Protein AF-A0A077Q3T8-F1 (afdb_monomer)

Organism: NCBI:txid1379677

Nearest PDB structures (foldseek):
  6q1f-assembly1_5  TM=2.392E-01  e=8.849E-01  Human herpesvirus 6 strain Z29
  6sgb-assembly1_FR  TM=2.782E-01  e=2.454E+00  Trypanosoma brucei brucei
  7sks-assembly1_B  TM=1.992E-01  e=2.597E+00  Measles virus strain Ichinose-B95a

Structure (mmCIF, N/CA/C/O backbone):
data_AF-A0A077Q3T8-F1
#
_entry.id   AF-A0A077Q3T8-F1
#
loop_
_atom_site.group_PDB
_atom_site.id
_atom_site.type_symbol
_atom_site.label_atom_id
_atom_site.label_alt_id
_atom_site.label_comp_id
_atom_site.label_asym_id
_atom_site.label_entity_id
_atom_site.label_seq_id
_atom_site.pdbx_PDB_ins_code
_atom_site.Cartn_x
_atom_site.Cartn_y
_atom_site.Cartn_z
_atom_site.occupancy
_atom_site.B_iso_or_equiv
_atom_site.auth_seq_id
_atom_site.auth_comp_id
_atom_site.auth_asym_id
_atom_site.auth_atom_id
_atom_site.pdbx_PDB_model_num
ATOM 1 N N . MET A 1 1 ? -32.128 -21.682 21.649 1.00 37.19 1 MET A N 1
ATOM 2 C CA . MET A 1 1 ? -30.751 -21.794 22.170 1.00 37.19 1 MET A CA 1
ATOM 3 C C . MET A 1 1 ? -30.133 -20.411 22.060 1.00 37.19 1 MET A C 1
ATOM 5 O O . MET A 1 1 ? -29.917 -19.945 20.953 1.00 37.19 1 MET A O 1
ATOM 9 N N . THR A 1 2 ? -30.001 -19.705 23.182 1.00 32.06 2 THR A N 1
ATOM 10 C CA . THR A 1 2 ? -29.575 -18.298 23.215 1.00 32.06 2 THR A CA 1
ATOM 11 C C . THR A 1 2 ? -28.142 -18.256 23.714 1.00 32.06 2 THR A C 1
ATOM 13 O O . THR A 1 2 ? -27.902 -18.490 24.895 1.00 32.06 2 THR A O 1
ATOM 16 N N . ILE A 1 3 ? -27.191 -17.991 22.822 1.00 32.03 3 ILE A N 1
ATOM 17 C CA . ILE A 1 3 ? -25.798 -17.763 23.209 1.00 32.03 3 ILE A CA 1
ATOM 18 C C . ILE A 1 3 ? -25.686 -16.282 23.568 1.00 32.03 3 ILE A C 1
ATOM 20 O O . ILE A 1 3 ? -25.711 -15.418 22.697 1.00 32.03 3 ILE A O 1
ATOM 24 N N . ARG A 1 4 ? -25.615 -15.978 24.866 1.00 28.48 4 ARG A N 1
ATOM 25 C CA . ARG A 1 4 ? -25.155 -14.670 25.341 1.00 28.48 4 ARG A CA 1
ATOM 26 C C . ARG A 1 4 ? -23.631 -14.709 25.350 1.00 28.48 4 ARG A C 1
ATOM 28 O O . ARG A 1 4 ? -23.049 -15.261 26.279 1.00 28.48 4 ARG A O 1
ATOM 35 N N . SER A 1 5 ? -22.985 -14.162 24.324 1.00 35.19 5 SER A N 1
ATOM 36 C CA . SER A 1 5 ? -21.542 -13.925 24.369 1.00 35.19 5 SER A CA 1
ATOM 37 C C . SER A 1 5 ? -21.286 -12.693 25.234 1.00 35.19 5 SER A C 1
ATOM 39 O O . SER A 1 5 ? -21.422 -11.556 24.784 1.00 35.19 5 SER A O 1
ATOM 41 N N . TYR A 1 6 ? -20.946 -12.914 26.500 1.00 34.47 6 TYR A N 1
ATOM 42 C CA . TYR A 1 6 ? -20.210 -11.910 27.256 1.00 34.47 6 TYR A CA 1
ATOM 43 C C . TYR A 1 6 ? -18.844 -11.775 26.586 1.00 34.47 6 TYR A C 1
ATOM 45 O O . TYR A 1 6 ? -18.122 -12.762 26.491 1.00 34.47 6 TYR A O 1
ATOM 53 N N . SER A 1 7 ? -18.525 -10.583 26.086 1.00 37.34 7 SER A N 1
ATOM 54 C CA . SER A 1 7 ? -17.181 -10.247 25.625 1.00 37.34 7 SER A CA 1
ATOM 55 C C . SER A 1 7 ? -16.424 -9.693 26.829 1.00 37.34 7 SER A C 1
ATOM 57 O O . SER A 1 7 ? -16.706 -8.563 27.234 1.00 37.34 7 SER A O 1
ATOM 59 N N . PRO A 1 8 ? -15.501 -10.442 27.457 1.00 42.56 8 PRO A N 1
ATOM 60 C CA . PRO A 1 8 ? -14.542 -9.809 28.337 1.00 42.56 8 PRO A CA 1
ATOM 61 C C . PRO A 1 8 ? -13.604 -8.994 27.442 1.00 42.56 8 PRO A C 1
ATOM 63 O O . PRO A 1 8 ? -13.233 -9.434 26.354 1.00 42.56 8 PRO A O 1
ATOM 66 N N . HIS A 1 9 ? -13.232 -7.793 27.869 1.00 38.88 9 HIS A N 1
ATOM 67 C CA . HIS A 1 9 ? -12.124 -7.060 27.265 1.00 38.88 9 HIS A CA 1
ATOM 68 C C . HIS A 1 9 ? -10.837 -7.876 27.488 1.00 38.88 9 HIS A C 1
ATOM 70 O O . HIS A 1 9 ? -10.177 -7.736 28.513 1.00 38.88 9 HIS A O 1
ATOM 76 N N . ILE A 1 10 ? -10.534 -8.812 26.585 1.00 41.16 10 ILE A N 1
ATOM 77 C CA . ILE A 1 10 ? -9.340 -9.659 26.652 1.00 41.16 10 ILE A CA 1
ATOM 78 C C . ILE A 1 10 ? -8.187 -8.853 26.062 1.00 41.16 10 ILE A C 1
ATOM 80 O O . ILE A 1 10 ? -8.093 -8.708 24.847 1.00 41.16 10 ILE A O 1
ATOM 84 N N . ALA A 1 11 ? -7.309 -8.333 26.917 1.00 37.44 11 ALA A N 1
ATOM 85 C CA . ALA A 1 11 ? -5.995 -7.873 26.489 1.00 37.44 11 ALA A CA 1
ATOM 86 C C . ALA A 1 11 ? -5.153 -9.096 26.091 1.00 37.44 11 ALA A C 1
ATOM 88 O O . ALA A 1 11 ? -4.932 -9.995 26.903 1.00 37.44 11 ALA A O 1
ATOM 89 N N . LEU A 1 12 ? -4.698 -9.144 24.839 1.00 40.78 12 LEU A N 1
ATOM 90 C CA . 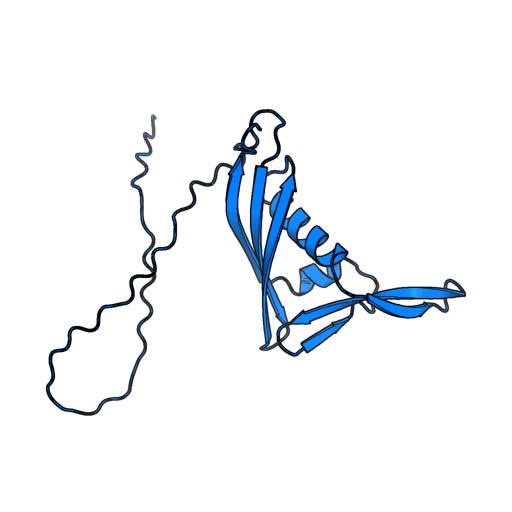LEU A 1 12 ? -3.696 -10.112 24.396 1.00 40.78 12 LEU A CA 1
ATOM 91 C C . LEU A 1 12 ? -2.319 -9.603 24.832 1.00 40.78 12 LEU A C 1
ATOM 93 O O . LEU A 1 12 ? -1.855 -8.571 24.354 1.00 40.78 12 LEU A O 1
ATOM 97 N N . VAL A 1 13 ? -1.679 -10.324 25.752 1.00 39.84 13 VAL A N 1
ATOM 98 C CA . VAL A 1 13 ? -0.304 -10.063 26.191 1.00 39.84 13 VAL A CA 1
ATOM 99 C C . VAL A 1 13 ? 0.614 -11.011 25.427 1.00 39.84 13 VAL A C 1
ATOM 101 O O . VAL A 1 13 ? 0.503 -12.226 25.575 1.00 39.84 13 VAL A O 1
ATOM 104 N N . HIS A 1 14 ? 1.510 -10.470 24.601 1.00 40.94 14 HIS A N 1
ATOM 105 C CA . HIS A 1 14 ? 2.625 -11.241 24.052 1.00 40.94 14 HIS A CA 1
ATOM 106 C C . HIS A 1 14 ? 3.822 -11.125 24.997 1.00 40.94 14 HIS A C 1
ATOM 108 O O . HIS A 1 14 ? 4.284 -10.020 25.275 1.00 40.94 14 HIS A O 1
ATOM 114 N N . VAL A 1 15 ? 4.312 -12.271 25.472 1.00 36.12 15 VAL A N 1
ATOM 115 C CA . VAL A 1 15 ? 5.527 -12.391 26.285 1.00 36.12 15 VAL A CA 1
ATOM 116 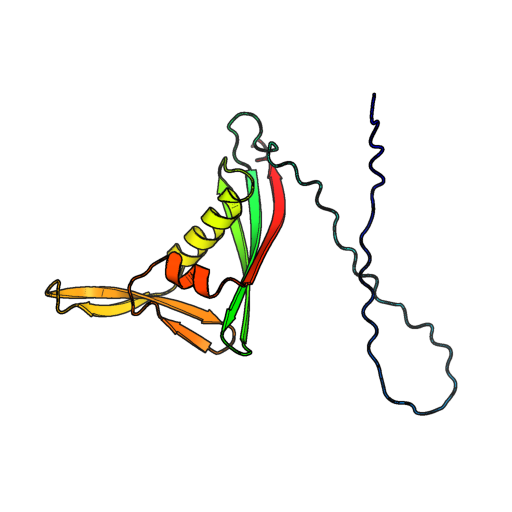C C . VAL A 1 15 ? 6.626 -12.965 25.399 1.00 36.12 15 VAL A C 1
ATOM 118 O O . VAL A 1 15 ? 6.551 -14.124 24.993 1.00 36.12 15 VAL A O 1
ATOM 121 N N . THR A 1 16 ? 7.638 -12.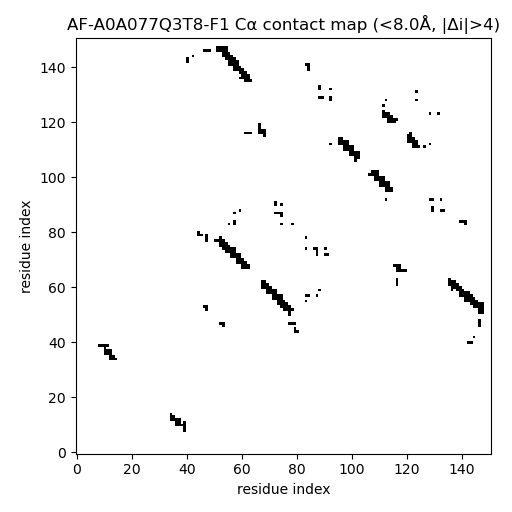167 25.072 1.00 36.12 16 THR A N 1
ATOM 122 C CA . THR A 1 16 ? 8.850 -12.640 24.391 1.00 36.12 16 THR A CA 1
ATOM 123 C C . THR A 1 16 ? 9.958 -12.793 25.422 1.00 36.12 16 THR A C 1
ATOM 125 O O . THR A 1 16 ? 10.384 -11.803 26.010 1.00 36.12 16 THR A O 1
ATOM 128 N N . LYS A 1 17 ? 10.409 -14.031 25.655 1.00 37.22 17 LYS A N 1
ATOM 129 C CA . LYS A 1 17 ? 11.581 -14.317 26.490 1.00 37.22 17 LYS A CA 1
ATOM 130 C C . LYS A 1 17 ? 12.837 -14.179 25.634 1.00 37.22 17 LYS A C 1
ATOM 132 O O . LYS A 1 17 ? 12.987 -14.928 24.673 1.00 37.22 17 LYS A O 1
ATOM 137 N N . GLU A 1 18 ? 13.712 -13.237 25.965 1.00 40.44 18 GLU A N 1
ATOM 138 C CA . GLU A 1 18 ? 15.081 -13.230 25.443 1.00 40.44 18 GLU A CA 1
ATOM 139 C C . GLU A 1 18 ? 15.933 -14.174 26.306 1.00 40.44 18 GLU A C 1
ATOM 141 O O . GLU A 1 18 ? 15.959 -14.049 27.528 1.00 40.44 18 GLU A O 1
ATOM 146 N N . GLU A 1 19 ? 16.594 -15.154 25.684 1.00 39.78 19 GLU A N 1
ATOM 147 C CA . GLU A 1 19 ? 17.590 -15.996 26.355 1.00 39.78 19 GLU A CA 1
ATOM 148 C C . GLU A 1 19 ? 18.949 -15.284 26.326 1.00 39.78 19 GLU A C 1
ATOM 150 O O . GLU A 1 19 ? 19.551 -15.112 25.266 1.00 39.78 19 GLU A O 1
ATOM 155 N N . THR A 1 20 ? 19.446 -14.877 27.493 1.00 40.06 20 THR A N 1
ATOM 156 C CA . THR A 1 20 ? 20.831 -14.426 27.691 1.00 40.06 20 THR A CA 1
ATOM 157 C C . THR A 1 20 ? 21.666 -15.536 28.342 1.00 40.06 20 THR A C 1
ATOM 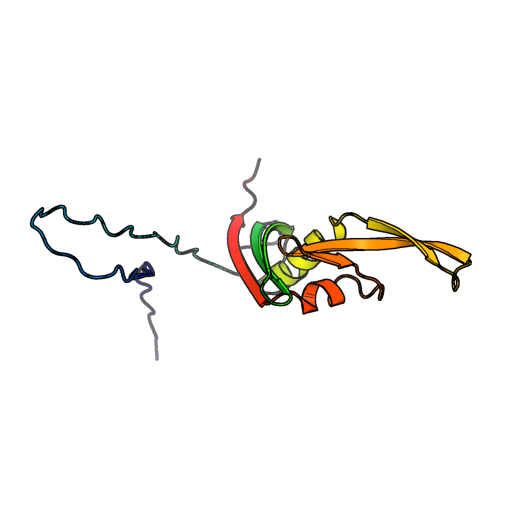159 O O . THR A 1 20 ? 21.138 -16.324 29.132 1.00 40.06 20 THR A O 1
ATOM 162 N N . PRO A 1 21 ? 22.966 -15.660 28.003 1.00 40.47 21 PRO A N 1
ATOM 163 C CA . PRO A 1 21 ? 23.795 -16.744 28.503 1.00 40.47 21 PRO A CA 1
ATOM 164 C C . PRO A 1 21 ? 24.288 -16.471 29.929 1.00 40.47 21 PRO A C 1
ATOM 166 O O . PRO A 1 21 ? 24.568 -15.343 30.328 1.00 40.47 21 PRO A O 1
ATOM 169 N N . ASP A 1 22 ? 24.403 -17.570 30.660 1.00 43.31 22 ASP A N 1
ATOM 170 C CA . ASP A 1 22 ? 24.648 -17.703 32.092 1.00 43.31 22 ASP A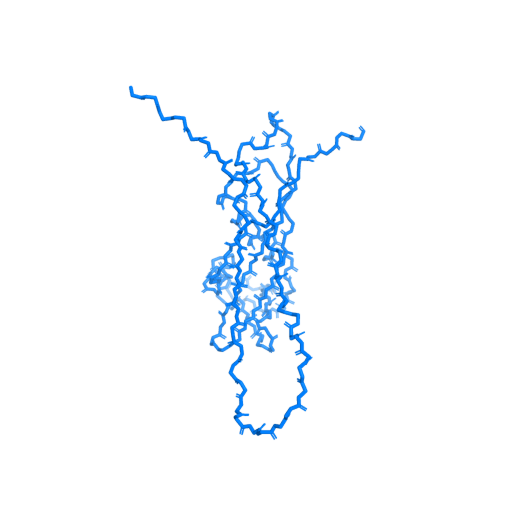 CA 1
ATOM 171 C C . ASP A 1 22 ? 25.985 -17.082 32.549 1.00 43.31 22 ASP A C 1
ATOM 173 O O . ASP A 1 22 ? 27.056 -17.507 32.106 1.00 43.31 22 ASP A O 1
ATOM 177 N N . THR A 1 23 ? 25.965 -16.108 33.470 1.00 39.81 23 THR A N 1
ATOM 178 C CA . THR A 1 23 ? 27.084 -15.872 34.405 1.00 39.81 23 THR A CA 1
ATOM 179 C C . THR A 1 23 ? 26.613 -15.182 35.694 1.00 39.81 23 THR A C 1
ATOM 181 O O . THR A 1 23 ? 25.932 -14.162 35.691 1.00 39.81 23 THR A O 1
ATOM 184 N N . SER A 1 24 ? 27.029 -15.769 36.815 1.00 46.84 24 SER A N 1
ATOM 185 C CA . SER A 1 24 ? 26.709 -15.458 38.209 1.00 46.84 24 SER A CA 1
ATOM 186 C C . SER A 1 24 ? 27.014 -14.028 38.692 1.00 46.84 24 SER A C 1
ATOM 188 O O . SER A 1 24 ? 28.147 -13.575 38.534 1.00 46.84 24 SER A O 1
ATOM 190 N N . ALA A 1 25 ? 26.079 -13.410 39.431 1.00 35.97 25 ALA A N 1
ATOM 191 C CA . ALA A 1 25 ? 26.244 -12.868 40.799 1.00 35.97 25 ALA A CA 1
ATOM 192 C C . ALA A 1 25 ? 25.116 -11.873 41.164 1.00 35.97 25 ALA A C 1
ATOM 194 O O . ALA A 1 25 ? 24.768 -10.991 40.390 1.00 35.97 25 ALA A O 1
ATOM 195 N N . TYR A 1 26 ? 24.578 -12.030 42.376 1.00 42.53 26 TYR A N 1
ATOM 196 C CA . TYR A 1 26 ? 23.590 -11.204 43.083 1.00 42.53 26 TYR A CA 1
ATOM 197 C C . TYR A 1 26 ? 23.446 -9.726 42.654 1.00 42.53 26 TYR A C 1
ATOM 199 O O . TYR A 1 26 ? 24.281 -8.891 42.993 1.00 42.53 26 TYR A O 1
ATOM 207 N N . SER A 1 27 ? 22.287 -9.380 42.084 1.00 37.47 27 SER A N 1
ATOM 208 C CA . SER A 1 27 ? 21.523 -8.179 42.453 1.00 37.47 27 SER A CA 1
ATOM 209 C C . SER A 1 27 ? 20.055 -8.394 42.072 1.00 37.47 27 SER A C 1
ATOM 211 O O . SER A 1 27 ? 19.735 -8.664 40.918 1.00 37.47 27 SER A O 1
ATOM 213 N N . GLU A 1 28 ? 19.158 -8.353 43.056 1.00 44.62 28 GLU A N 1
ATOM 214 C CA . GLU A 1 28 ? 17.716 -8.501 42.851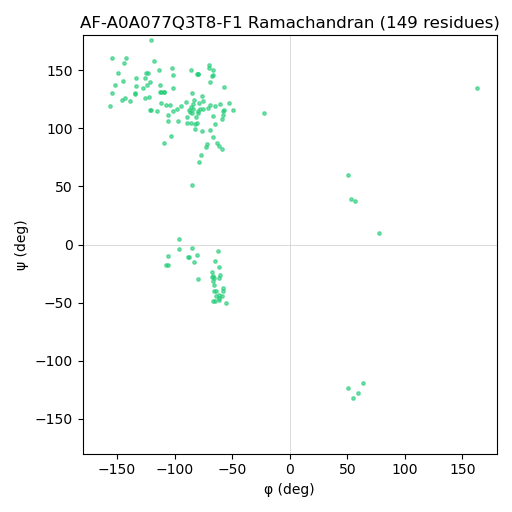 1.00 44.62 28 GLU A CA 1
ATOM 215 C C . GLU A 1 28 ? 17.175 -7.173 42.302 1.00 44.62 28 GLU A C 1
ATOM 217 O O . GLU A 1 28 ? 16.636 -6.335 43.020 1.00 44.62 28 GLU A O 1
ATOM 222 N N . THR A 1 29 ? 17.411 -6.935 41.013 1.00 40.53 29 THR A N 1
ATOM 223 C CA . THR A 1 29 ? 16.664 -5.937 40.250 1.00 40.53 29 THR A CA 1
ATOM 224 C C . THR A 1 29 ? 15.573 -6.700 39.524 1.00 40.53 29 THR A C 1
ATOM 226 O O . THR A 1 29 ? 15.847 -7.492 38.630 1.00 40.53 29 THR A O 1
ATOM 229 N N . ALA A 1 30 ? 14.332 -6.552 39.988 1.00 45.38 30 ALA A N 1
ATOM 230 C CA . ALA A 1 30 ? 13.181 -7.098 39.290 1.00 45.38 30 ALA A CA 1
ATOM 231 C C . ALA A 1 30 ? 13.163 -6.488 37.884 1.00 45.38 30 ALA A C 1
ATOM 233 O O . ALA A 1 30 ? 12.912 -5.290 37.730 1.00 45.38 30 ALA A O 1
ATOM 234 N N . GLU A 1 31 ? 13.484 -7.293 36.873 1.00 50.97 31 GLU A N 1
ATOM 235 C CA . GLU A 1 31 ? 13.318 -6.904 35.482 1.00 50.97 31 GLU A CA 1
ATOM 236 C C . GLU A 1 31 ? 11.840 -6.557 35.282 1.00 50.97 31 GLU A C 1
ATOM 238 O O . GLU A 1 31 ? 10.959 -7.410 35.402 1.00 50.97 31 GLU A O 1
ATOM 243 N N . MET A 1 32 ? 11.545 -5.272 35.058 1.00 45.00 32 MET A N 1
ATOM 244 C CA . MET A 1 32 ? 10.213 -4.843 34.646 1.00 45.00 32 MET A CA 1
ATOM 245 C C . MET A 1 32 ? 9.980 -5.397 33.246 1.00 45.00 32 MET A C 1
ATOM 247 O O . MET A 1 32 ? 10.362 -4.787 32.248 1.00 45.00 32 MET A O 1
ATOM 251 N N . GLU A 1 33 ? 9.371 -6.576 33.200 1.00 51.59 33 GLU A N 1
ATOM 252 C CA . GLU A 1 33 ? 8.894 -7.216 31.986 1.00 51.59 33 GLU A CA 1
ATOM 253 C C . GLU A 1 33 ? 8.079 -6.186 31.194 1.00 51.59 33 GLU A C 1
ATOM 255 O O . GLU A 1 33 ? 7.079 -5.638 31.673 1.00 51.59 33 GLU A O 1
ATOM 260 N N . LYS A 1 34 ? 8.564 -5.835 30.000 1.00 45.59 34 LYS A N 1
ATOM 261 C CA . LYS A 1 34 ? 7.945 -4.815 29.155 1.00 45.59 34 LYS A CA 1
ATOM 262 C C . LYS A 1 34 ? 6.643 -5.379 28.593 1.00 45.59 34 LYS A C 1
ATOM 264 O O . LYS A 1 34 ? 6.604 -5.931 27.496 1.00 45.59 34 LYS A O 1
ATOM 269 N N . VAL A 1 35 ? 5.565 -5.230 29.357 1.00 51.81 35 VAL A N 1
ATOM 270 C CA . VAL A 1 35 ? 4.214 -5.582 28.922 1.00 51.81 35 VAL A CA 1
ATOM 271 C C . VAL A 1 35 ? 3.847 -4.661 27.766 1.00 51.81 35 VAL A C 1
ATOM 273 O O . VAL A 1 35 ? 3.555 -3.478 27.941 1.00 51.81 35 VAL A O 1
ATOM 276 N N . THR A 1 36 ? 3.892 -5.208 26.558 1.00 50.44 36 THR A N 1
ATOM 277 C CA . THR A 1 36 ? 3.477 -4.480 25.364 1.00 50.44 36 THR A CA 1
ATOM 278 C C . THR A 1 36 ? 1.957 -4.559 25.300 1.00 50.44 36 THR A C 1
ATOM 280 O O . THR A 1 36 ? 1.395 -5.612 25.006 1.00 50.44 36 THR A O 1
ATOM 283 N N . TYR A 1 37 ? 1.277 -3.462 25.640 1.00 51.41 37 TYR A N 1
ATOM 284 C CA . TYR A 1 37 ? -0.172 -3.361 25.486 1.00 51.41 37 TYR A CA 1
ATOM 285 C C . TYR A 1 37 ? -0.504 -3.384 23.994 1.00 51.41 37 TYR A C 1
ATOM 287 O O . TYR A 1 37 ? -0.193 -2.434 23.275 1.00 51.41 37 TYR A O 1
ATOM 295 N N . ILE A 1 38 ? -1.121 -4.469 23.526 1.00 59.06 38 ILE A N 1
ATOM 296 C CA . ILE A 1 38 ? -1.733 -4.501 22.202 1.00 59.06 38 ILE A CA 1
ATOM 297 C C . ILE A 1 38 ? -3.097 -3.823 22.364 1.00 59.06 38 ILE A C 1
ATOM 299 O O . ILE A 1 38 ? -3.963 -4.395 23.035 1.00 59.06 38 ILE A O 1
ATOM 303 N N . PRO A 1 39 ? -3.315 -2.611 21.819 1.00 58.59 39 PRO A N 1
ATOM 304 C CA . PRO A 1 39 ? -4.635 -2.010 21.848 1.00 58.59 39 PRO A CA 1
ATOM 305 C C . PRO A 1 39 ? -5.612 -2.958 21.158 1.00 58.59 39 PRO A C 1
ATOM 307 O O . PRO A 1 39 ? -5.497 -3.240 19.967 1.00 58.59 39 PRO A O 1
ATOM 310 N N . VAL A 1 40 ? -6.564 -3.480 21.929 1.00 65.44 40 VAL A N 1
ATOM 311 C CA . VAL A 1 40 ? -7.652 -4.294 21.396 1.00 65.44 40 VAL A CA 1
ATOM 312 C C . VAL A 1 40 ? -8.544 -3.359 20.592 1.00 65.44 40 VAL A C 1
ATOM 314 O O . VAL A 1 40 ? -9.351 -2.617 21.153 1.00 65.44 40 VAL A O 1
ATOM 317 N N . MET A 1 41 ? -8.362 -3.349 19.274 1.00 72.56 41 MET A N 1
ATOM 318 C CA . MET A 1 41 ? -9.238 -2.610 18.377 1.00 72.56 41 MET A CA 1
ATOM 319 C C . MET A 1 41 ? -10.590 -3.328 18.323 1.00 72.56 41 MET A C 1
ATOM 321 O O . MET A 1 41 ? -10.680 -4.469 17.866 1.00 72.56 41 MET A O 1
ATOM 325 N N . ASN A 1 42 ? -11.654 -2.654 18.769 1.00 75.69 42 ASN A N 1
ATOM 326 C CA . ASN A 1 42 ? -13.022 -3.117 18.550 1.00 75.69 42 ASN A CA 1
ATOM 327 C C . ASN A 1 42 ? -13.387 -2.910 17.075 1.00 75.69 42 ASN A C 1
ATOM 329 O O . ASN A 1 42 ? -13.934 -1.875 16.696 1.00 75.69 42 ASN A O 1
ATOM 333 N N . TYR A 1 43 ? -13.001 -3.869 16.237 1.00 79.88 43 TYR A N 1
ATOM 334 C CA . TYR A 1 43 ? -13.253 -3.810 14.808 1.00 79.88 43 TYR A CA 1
ATOM 335 C C . TYR A 1 43 ? -14.703 -4.175 14.490 1.00 79.88 43 TYR A C 1
ATOM 337 O O . TYR A 1 43 ? -15.120 -5.320 14.665 1.00 79.88 43 TYR A O 1
ATOM 345 N N . ASP A 1 44 ? -15.444 -3.215 13.942 1.00 80.81 44 ASP A N 1
ATOM 346 C CA . ASP A 1 44 ? -16.731 -3.453 13.295 1.00 80.81 44 ASP A CA 1
ATOM 347 C C . ASP A 1 44 ? -16.618 -3.105 11.806 1.00 80.81 44 ASP A C 1
ATOM 349 O O . ASP A 1 44 ? -16.435 -1.948 11.428 1.00 80.81 44 ASP A O 1
ATOM 353 N N . HIS A 1 45 ? -16.752 -4.108 10.937 1.00 78.06 45 HIS A N 1
ATOM 354 C CA . HIS A 1 45 ? -16.721 -3.907 9.485 1.00 78.06 45 HIS A CA 1
ATOM 355 C C . HIS A 1 45 ? -17.904 -3.071 8.966 1.00 78.06 45 HIS A C 1
ATOM 357 O O . HIS A 1 45 ? -17.865 -2.622 7.822 1.00 78.06 45 HIS A O 1
ATOM 363 N N . ASN A 1 46 ? -18.951 -2.871 9.775 1.00 76.88 46 ASN A N 1
ATOM 364 C CA . ASN A 1 46 ? -20.098 -2.018 9.468 1.00 76.88 46 ASN A CA 1
ATOM 365 C C . ASN A 1 46 ? -19.983 -0.608 10.058 1.00 76.88 46 ASN A C 1
ATOM 367 O O . ASN A 1 46 ? -20.919 0.177 9.899 1.00 76.88 46 ASN A O 1
ATOM 371 N N . LEU A 1 47 ? -18.853 -0.249 10.684 1.00 72.88 47 LEU A N 1
ATOM 372 C CA . LEU A 1 47 ? -18.638 1.086 11.263 1.00 72.88 47 LEU A CA 1
ATOM 373 C C . LEU A 1 47 ? -18.679 2.219 10.218 1.00 72.88 47 LEU A C 1
ATOM 375 O O . LEU A 1 47 ? -18.683 3.394 10.574 1.00 72.88 47 LEU A O 1
ATOM 379 N N . THR A 1 48 ? -18.783 1.889 8.930 1.00 65.56 48 THR A N 1
ATOM 380 C CA . THR A 1 48 ? -19.204 2.803 7.867 1.00 65.56 48 THR A CA 1
ATOM 381 C C . THR A 1 48 ? -20.637 3.305 8.138 1.00 65.56 48 THR A C 1
ATOM 383 O O . THR A 1 48 ? -21.620 2.712 7.685 1.00 65.56 48 THR A O 1
ATOM 386 N N . LEU A 1 49 ? -20.769 4.362 8.947 1.00 60.41 49 LEU A N 1
ATOM 387 C CA . LEU A 1 49 ? -22.019 4.945 9.458 1.00 60.41 49 LEU A CA 1
ATOM 388 C C . LEU A 1 49 ? -22.967 5.411 8.335 1.00 60.41 49 LEU A C 1
ATOM 390 O O . LEU A 1 49 ? -23.028 6.601 8.030 1.00 60.41 49 LEU A O 1
ATOM 394 N N . CYS A 1 50 ? -23.748 4.505 7.743 1.00 61.62 50 CYS A N 1
ATOM 395 C CA . CYS A 1 50 ? -24.802 4.834 6.773 1.00 61.62 50 CYS A CA 1
ATOM 396 C C . CYS A 1 50 ? -24.317 5.749 5.625 1.00 61.62 50 CYS A C 1
ATOM 398 O O 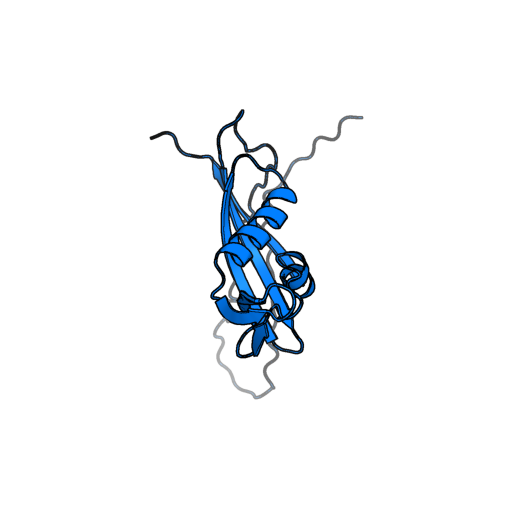. CYS A 1 50 ? -24.858 6.837 5.443 1.00 61.62 50 CYS A O 1
ATOM 400 N N . MET A 1 51 ? -23.320 5.304 4.848 1.00 63.12 51 MET A N 1
ATOM 401 C CA . MET A 1 51 ? -22.687 6.043 3.732 1.00 63.12 51 MET A CA 1
ATOM 402 C C . MET A 1 51 ? -21.678 7.139 4.111 1.00 63.12 51 MET A C 1
ATOM 404 O O . MET A 1 51 ? -21.254 7.889 3.237 1.00 63.12 51 MET A O 1
ATOM 408 N N . ARG A 1 52 ? -21.266 7.243 5.378 1.00 70.12 52 ARG A N 1
ATOM 409 C CA . ARG A 1 52 ? -20.118 8.083 5.752 1.00 70.12 52 ARG A CA 1
ATOM 410 C C . ARG A 1 52 ? -18.809 7.329 5.597 1.00 70.12 52 ARG A C 1
ATOM 412 O O . ARG A 1 52 ? -18.776 6.111 5.789 1.00 70.12 52 ARG A O 1
ATOM 419 N N . ASN A 1 53 ? -17.753 8.073 5.295 1.00 79.31 53 ASN A N 1
ATOM 420 C CA . ASN A 1 53 ? -16.416 7.517 5.220 1.00 79.31 53 ASN A CA 1
ATOM 421 C C . ASN A 1 53 ? -15.920 7.150 6.622 1.00 79.31 53 ASN A C 1
ATOM 423 O O . ASN A 1 53 ? -16.356 7.697 7.642 1.00 79.31 53 ASN A O 1
ATOM 427 N N . ALA A 1 54 ? -15.002 6.197 6.660 1.00 84.06 54 ALA A N 1
ATOM 428 C CA . ALA A 1 54 ? -14.188 5.932 7.827 1.00 84.06 54 ALA A CA 1
ATOM 429 C C . ALA A 1 54 ? -12.722 6.002 7.409 1.00 84.06 54 ALA A C 1
ATOM 431 O O . ALA A 1 54 ? -12.356 5.692 6.274 1.00 84.06 54 ALA A O 1
ATOM 432 N N . GLU A 1 55 ? -11.892 6.441 8.340 1.00 89.38 55 GLU A N 1
ATOM 433 C CA . GLU A 1 55 ? -10.451 6.386 8.206 1.00 89.38 55 GLU A CA 1
ATOM 434 C C . GLU A 1 55 ? -9.987 5.030 8.713 1.00 89.38 55 GLU A C 1
ATOM 436 O O . GLU A 1 55 ? -10.142 4.699 9.890 1.00 89.38 55 GLU A O 1
ATOM 441 N N . HIS A 1 56 ? -9.425 4.232 7.819 1.00 90.25 56 HIS A N 1
ATOM 442 C CA . HIS A 1 56 ? -8.823 2.956 8.152 1.00 90.25 56 HIS A CA 1
ATOM 443 C C . HIS A 1 56 ? -7.313 3.067 8.021 1.00 90.25 56 HIS A C 1
ATOM 445 O O . HIS A 1 56 ? -6.812 3.515 6.992 1.00 90.25 56 HIS A O 1
ATOM 451 N N . VAL A 1 57 ? -6.582 2.608 9.032 1.00 93.19 57 VAL A N 1
ATOM 452 C CA . VAL A 1 57 ? -5.129 2.448 8.931 1.00 93.19 57 VAL A CA 1
ATOM 453 C C . VAL A 1 57 ? -4.833 0.969 8.755 1.00 93.19 57 VAL A C 1
ATOM 455 O O . VAL A 1 57 ? -5.190 0.150 9.609 1.00 93.19 57 VAL A O 1
ATOM 458 N N . VAL A 1 58 ? -4.194 0.629 7.640 1.00 95.44 58 VAL A N 1
ATOM 459 C CA . VAL A 1 58 ? -3.811 -0.739 7.291 1.00 95.44 58 VAL A CA 1
ATOM 460 C C . VAL A 1 58 ? -2.301 -0.865 7.340 1.00 95.44 58 VAL A C 1
ATOM 462 O O . VAL A 1 58 ? -1.593 -0.179 6.613 1.00 95.44 58 VAL A O 1
ATOM 465 N N . ARG A 1 59 ? -1.810 -1.784 8.162 1.00 97.31 59 ARG A N 1
ATOM 466 C CA . ARG A 1 59 ? -0.412 -2.189 8.185 1.00 97.31 59 ARG A CA 1
ATOM 467 C C . ARG A 1 59 ? -0.184 -3.297 7.173 1.00 97.31 59 ARG A C 1
ATOM 469 O O . ARG A 1 59 ? -0.681 -4.411 7.344 1.00 97.31 59 ARG A O 1
ATOM 476 N N . LEU A 1 60 ? 0.593 -2.999 6.145 1.00 98.19 60 LEU A N 1
ATOM 477 C CA . LEU A 1 60 ? 1.037 -3.939 5.126 1.00 98.19 60 LEU A CA 1
ATOM 478 C C . LEU A 1 60 ? 2.480 -4.344 5.422 1.00 98.19 60 LEU A C 1
ATOM 480 O O . LEU A 1 60 ? 3.317 -3.507 5.750 1.00 98.19 60 LEU A O 1
ATOM 484 N N . THR A 1 61 ? 2.775 -5.637 5.348 1.00 98.38 61 THR A N 1
ATOM 485 C CA . THR A 1 61 ? 4.128 -6.180 5.493 1.00 98.38 61 THR A CA 1
ATOM 486 C C . THR A 1 61 ? 4.497 -6.934 4.232 1.00 98.38 61 THR A C 1
ATOM 488 O O . THR A 1 61 ? 3.902 -7.968 3.922 1.00 98.38 61 THR A O 1
ATOM 491 N N . PHE A 1 62 ? 5.512 -6.428 3.549 1.00 98.38 62 PHE A N 1
ATOM 492 C CA . PHE A 1 62 ? 6.075 -7.004 2.342 1.00 98.38 62 PHE A CA 1
ATOM 493 C C . PHE A 1 62 ? 7.378 -7.733 2.649 1.00 98.38 62 PHE A C 1
ATOM 495 O O . PHE A 1 62 ? 8.096 -7.389 3.598 1.00 98.38 62 PHE A O 1
ATOM 502 N N . ALA A 1 63 ? 7.686 -8.745 1.849 1.00 97.81 63 ALA A N 1
ATOM 503 C CA . ALA A 1 63 ? 8.879 -9.552 1.988 1.00 97.81 63 ALA A CA 1
ATOM 504 C C . ALA A 1 63 ? 9.425 -9.988 0.633 1.00 97.81 63 ALA A C 1
ATOM 506 O O . ALA A 1 63 ? 8.681 -10.414 -0.242 1.00 97.81 63 ALA A O 1
ATOM 507 N N . GLN A 1 64 ? 10.750 -9.980 0.528 1.00 96.81 64 GLN A N 1
ATOM 508 C CA . GLN A 1 64 ? 11.473 -10.646 -0.544 1.00 96.81 64 GLN A CA 1
ATOM 509 C C . GLN A 1 64 ? 12.791 -11.173 0.021 1.00 96.81 64 GLN A C 1
ATOM 511 O O . GLN A 1 64 ? 13.556 -10.431 0.642 1.00 96.81 64 GLN A O 1
ATOM 516 N N . TRP A 1 65 ? 13.020 -12.480 -0.133 1.00 95.50 65 TRP A N 1
ATOM 517 C CA . TRP A 1 65 ? 14.106 -13.207 0.537 1.00 95.50 65 TRP A CA 1
ATOM 518 C C . TRP A 1 65 ? 14.124 -12.944 2.060 1.00 95.50 65 TRP A C 1
ATOM 520 O O . TRP A 1 65 ? 13.126 -13.183 2.749 1.00 95.50 65 TRP A O 1
ATOM 530 N N . GLU A 1 66 ? 15.242 -12.458 2.603 1.00 96.31 66 GLU A N 1
ATOM 531 C CA . GLU A 1 66 ? 15.393 -12.096 4.019 1.00 96.31 66 GLU A CA 1
ATOM 532 C C . GLU A 1 66 ? 14.871 -10.691 4.358 1.00 96.31 66 GLU A C 1
ATOM 534 O O . GLU A 1 66 ? 14.635 -10.386 5.527 1.00 96.31 66 GLU A O 1
ATOM 539 N N . TYR A 1 67 ? 14.625 -9.841 3.359 1.00 97.75 67 TYR A N 1
ATOM 540 C CA . TYR A 1 67 ? 14.229 -8.456 3.588 1.00 97.75 67 TYR A CA 1
ATOM 541 C C . TYR A 1 67 ? 12.743 -8.331 3.915 1.00 97.75 67 TYR A C 1
ATOM 543 O O . TYR A 1 67 ? 11.904 -9.095 3.427 1.00 97.75 67 TYR A O 1
ATOM 551 N N . ARG A 1 68 ? 12.413 -7.353 4.763 1.00 97.62 68 ARG A N 1
ATOM 552 C CA . ARG A 1 68 ? 11.045 -7.027 5.179 1.00 97.62 68 ARG A CA 1
ATOM 553 C C . ARG A 1 68 ? 10.824 -5.527 5.107 1.00 97.62 68 ARG A C 1
ATOM 555 O O . ARG A 1 68 ? 11.712 -4.759 5.467 1.00 97.62 68 ARG A O 1
ATOM 562 N N . GLN A 1 69 ? 9.623 -5.131 4.711 1.00 98.06 69 GLN A N 1
ATOM 563 C CA . GLN A 1 69 ? 9.179 -3.745 4.758 1.00 98.06 69 GLN A CA 1
ATOM 564 C C . GLN A 1 69 ? 7.777 -3.677 5.340 1.00 98.06 69 GLN A C 1
ATOM 566 O O . GLN A 1 69 ? 6.885 -4.398 4.904 1.00 98.06 69 GLN A O 1
ATOM 571 N N . VAL A 1 70 ? 7.588 -2.797 6.320 1.00 98.25 70 VAL A N 1
ATOM 572 C CA . VAL A 1 70 ? 6.283 -2.527 6.924 1.00 98.25 70 VAL A CA 1
ATOM 573 C C . VAL A 1 70 ? 5.869 -1.116 6.537 1.00 98.25 70 VAL A C 1
ATOM 575 O O . VAL A 1 70 ? 6.670 -0.188 6.651 1.00 98.25 70 VAL A O 1
ATOM 578 N N . VAL A 1 71 ? 4.639 -0.961 6.064 1.00 97.75 71 VAL A N 1
ATOM 579 C CA . VAL A 1 71 ? 4.065 0.329 5.678 1.00 97.75 71 VAL A CA 1
ATOM 580 C C . VAL A 1 71 ? 2.664 0.432 6.262 1.00 97.75 71 VAL A C 1
ATOM 582 O O . VAL A 1 71 ? 1.852 -0.474 6.083 1.00 97.75 71 VAL A O 1
ATOM 585 N N . ASP A 1 72 ? 2.385 1.539 6.944 1.00 98.00 72 ASP A N 1
ATOM 586 C CA . ASP A 1 72 ? 1.039 1.875 7.397 1.00 98.00 72 ASP A CA 1
ATOM 587 C C . ASP A 1 72 ? 0.395 2.792 6.349 1.00 98.00 72 ASP A C 1
ATOM 589 O O . ASP A 1 72 ? 0.908 3.870 6.051 1.00 98.00 72 ASP A O 1
ATOM 593 N N . VAL A 1 73 ? -0.717 2.346 5.770 1.00 97.12 73 VAL A N 1
ATOM 594 C CA . VAL A 1 73 ? -1.441 3.037 4.699 1.00 97.12 73 VAL A CA 1
ATOM 595 C C . VAL A 1 73 ? -2.790 3.511 5.220 1.00 97.12 73 VAL A C 1
ATOM 597 O O . VAL A 1 73 ? -3.546 2.738 5.813 1.00 97.12 73 VAL A O 1
ATOM 600 N N . LEU A 1 74 ? -3.104 4.781 4.971 1.00 94.50 74 LEU A N 1
ATOM 601 C CA . LEU A 1 74 ? -4.411 5.360 5.258 1.00 94.50 74 LEU A CA 1
ATOM 602 C C . LEU A 1 74 ? -5.375 5.095 4.093 1.00 94.50 74 LEU A C 1
ATOM 604 O O . LEU A 1 74 ? -5.072 5.379 2.933 1.00 94.50 74 LEU A O 1
ATOM 608 N N . VAL A 1 75 ? -6.561 4.589 4.415 1.00 92.56 75 VAL A N 1
ATOM 609 C CA . VAL A 1 75 ? -7.673 4.408 3.482 1.00 92.56 75 VAL A CA 1
ATOM 610 C C . VAL A 1 75 ? -8.868 5.193 4.000 1.00 92.56 75 VAL A C 1
ATOM 612 O O . VAL A 1 75 ? -9.409 4.884 5.059 1.00 92.56 75 VAL A O 1
ATOM 615 N N . THR A 1 76 ? -9.279 6.205 3.241 1.00 89.19 76 THR A N 1
ATOM 616 C CA . THR A 1 76 ? -10.447 7.043 3.525 1.00 89.19 76 THR A CA 1
ATOM 617 C C . THR A 1 76 ? -11.547 6.729 2.520 1.00 89.19 76 THR A C 1
ATOM 619 O O . THR A 1 76 ? -11.629 7.309 1.440 1.00 89.19 76 THR A O 1
ATOM 622 N N . ASP A 1 77 ? -12.371 5.737 2.837 1.00 79.75 77 ASP A N 1
ATOM 623 C CA . ASP A 1 77 ? -13.420 5.280 1.928 1.00 79.75 77 ASP A CA 1
ATOM 624 C C . ASP A 1 77 ? -14.571 4.639 2.710 1.00 79.75 77 ASP A C 1
ATOM 626 O O . ASP A 1 77 ? -14.416 4.199 3.849 1.00 79.75 77 ASP A O 1
ATOM 630 N N . ASN A 1 78 ? -15.737 4.545 2.084 1.00 81.50 78 ASN A N 1
ATOM 631 C CA . ASN A 1 78 ? -16.879 3.782 2.575 1.00 81.50 78 ASN A CA 1
ATOM 632 C C . ASN A 1 78 ? -16.748 2.304 2.156 1.00 81.50 78 ASN A C 1
ATOM 634 O O . ASN A 1 78 ? -17.644 1.703 1.558 1.00 81.50 78 ASN A O 1
ATOM 638 N N . THR A 1 79 ? -15.587 1.726 2.454 1.00 81.06 79 THR A N 1
ATOM 639 C CA . THR A 1 79 ? -15.196 0.371 2.067 1.00 81.06 79 THR A CA 1
ATOM 640 C C . THR A 1 79 ? -15.064 -0.509 3.316 1.00 81.06 79 THR A C 1
ATOM 642 O O . THR A 1 79 ? -14.796 -0.027 4.412 1.00 81.06 79 THR A O 1
ATOM 645 N N . ARG A 1 80 ? -15.312 -1.820 3.189 1.00 82.31 80 ARG A N 1
ATOM 646 C CA . ARG A 1 80 ? -15.453 -2.737 4.337 1.00 82.31 80 ARG A CA 1
ATOM 647 C C . ARG A 1 80 ? -14.484 -3.911 4.285 1.00 82.31 80 ARG A C 1
ATOM 649 O O . ARG A 1 80 ? -14.218 -4.452 3.214 1.00 82.31 80 ARG A O 1
ATOM 656 N N . GLY A 1 81 ? -14.042 -4.379 5.454 1.00 82.69 81 GLY A N 1
ATOM 657 C CA . GLY A 1 81 ? -13.328 -5.654 5.587 1.00 82.69 81 GLY A CA 1
ATOM 658 C C . GLY A 1 81 ? -12.097 -5.760 4.686 1.00 82.69 81 GLY A C 1
ATOM 659 O O . GLY A 1 81 ? -11.291 -4.839 4.599 1.00 82.69 81 GLY A O 1
ATOM 660 N N . LEU A 1 82 ? -11.980 -6.887 3.981 1.00 89.25 82 LEU A N 1
ATOM 661 C CA . LEU A 1 82 ? -10.864 -7.184 3.076 1.00 89.25 82 LEU A CA 1
ATOM 662 C C . LEU A 1 82 ? -10.717 -6.182 1.922 1.00 89.25 82 LEU A C 1
ATOM 664 O O . LEU A 1 82 ? -9.608 -5.978 1.437 1.00 89.25 82 LEU A O 1
ATOM 668 N N . TYR A 1 83 ? -11.797 -5.513 1.509 1.00 91.69 83 TYR A N 1
ATOM 669 C CA . TYR A 1 83 ? -11.706 -4.489 0.470 1.00 91.69 83 TYR A CA 1
ATOM 670 C C . TYR A 1 83 ? -10.885 -3.278 0.927 1.00 91.69 83 TYR A C 1
ATOM 672 O O . TYR A 1 83 ? -10.229 -2.652 0.101 1.00 91.69 83 TYR A O 1
ATOM 680 N N . VAL A 1 84 ? -10.852 -2.979 2.233 1.00 92.38 84 VAL A N 1
ATOM 681 C CA . VAL A 1 84 ? -9.990 -1.922 2.790 1.00 92.38 84 VAL A CA 1
ATOM 682 C C . VAL A 1 84 ? -8.521 -2.284 2.577 1.00 92.38 84 VAL A C 1
ATOM 684 O O . VAL A 1 84 ? -7.724 -1.432 2.205 1.00 92.38 84 VAL A O 1
ATOM 687 N N . ILE A 1 85 ? -8.170 -3.561 2.753 1.00 94.44 85 ILE A N 1
ATOM 688 C CA . ILE A 1 85 ? -6.811 -4.059 2.525 1.00 94.44 85 ILE A CA 1
ATOM 689 C C . ILE A 1 85 ? -6.457 -3.972 1.039 1.00 94.44 85 ILE A C 1
ATOM 691 O O . ILE A 1 85 ? -5.421 -3.410 0.702 1.00 94.44 85 ILE A O 1
ATOM 695 N N . ALA A 1 86 ? -7.329 -4.452 0.148 1.00 95.12 86 ALA A N 1
ATOM 696 C CA . ALA A 1 86 ? -7.100 -4.354 -1.296 1.00 95.12 86 ALA A CA 1
ATOM 697 C C . ALA A 1 86 ? -6.925 -2.892 -1.748 1.00 95.12 86 ALA A C 1
ATOM 699 O O . ALA A 1 86 ? -6.047 -2.576 -2.551 1.00 95.12 86 ALA A O 1
ATOM 700 N N . ARG A 1 87 ? -7.724 -1.980 -1.180 1.00 95.69 87 ARG A N 1
ATOM 701 C CA . ARG A 1 87 ? -7.605 -0.542 -1.424 1.00 95.69 87 ARG A CA 1
ATOM 702 C C . ARG A 1 87 ? -6.291 0.025 -0.889 1.00 95.69 87 ARG A C 1
ATOM 704 O O . ARG A 1 87 ? -5.684 0.836 -1.573 1.00 95.69 87 ARG A O 1
ATOM 711 N N . ALA A 1 88 ? -5.833 -0.417 0.280 1.00 97.06 88 ALA A N 1
ATOM 712 C CA . ALA A 1 88 ? -4.553 -0.000 0.846 1.00 97.06 88 ALA A CA 1
ATOM 713 C C . ALA A 1 88 ? -3.367 -0.394 -0.045 1.00 97.06 88 ALA A C 1
ATOM 715 O O . ALA A 1 88 ? -2.486 0.431 -0.269 1.00 97.06 88 ALA A O 1
ATOM 716 N N . VAL A 1 89 ? -3.352 -1.616 -0.591 1.00 97.62 89 VAL A N 1
ATOM 717 C CA . VAL A 1 89 ? -2.279 -2.047 -1.506 1.00 97.62 89 VAL A CA 1
ATOM 718 C C . VAL A 1 89 ? -2.282 -1.201 -2.778 1.00 97.62 89 VAL A C 1
ATOM 720 O O . VAL A 1 89 ? -1.231 -0.716 -3.182 1.00 97.62 89 VAL A O 1
ATOM 723 N N . ARG A 1 90 ? -3.460 -0.951 -3.366 1.00 97.62 90 ARG A N 1
ATOM 724 C CA . ARG A 1 90 ? -3.581 -0.077 -4.541 1.00 97.62 90 ARG A CA 1
ATOM 725 C C . ARG A 1 90 ? -3.118 1.352 -4.253 1.00 97.62 90 ARG A C 1
ATOM 727 O O . ARG A 1 90 ? -2.309 1.877 -4.998 1.00 97.62 90 ARG A O 1
ATOM 734 N N . ASN A 1 91 ? -3.572 1.951 -3.150 1.00 97.19 91 ASN A N 1
ATOM 735 C CA . ASN A 1 91 ? -3.145 3.294 -2.750 1.00 97.19 91 ASN A CA 1
ATOM 736 C C . ASN A 1 91 ? -1.622 3.374 -2.562 1.00 97.19 91 ASN A C 1
ATOM 738 O O . ASN A 1 91 ? -1.021 4.393 -2.889 1.00 97.19 91 ASN A O 1
ATOM 742 N N . LEU A 1 92 ? -1.003 2.317 -2.018 1.00 98.19 92 LEU A N 1
ATOM 743 C CA . LEU A 1 92 ? 0.449 2.241 -1.905 1.00 98.19 92 LEU A CA 1
ATOM 744 C C . LEU A 1 92 ? 1.100 2.183 -3.287 1.00 98.19 92 LEU A C 1
ATOM 746 O O . LEU A 1 92 ? 2.005 2.975 -3.530 1.00 98.19 92 LEU A O 1
ATOM 750 N N . TYR A 1 93 ? 0.623 1.305 -4.174 1.00 98.06 93 TYR A N 1
ATOM 751 C CA . TYR A 1 93 ? 1.127 1.174 -5.543 1.00 98.06 93 TYR A CA 1
ATOM 752 C C . TYR A 1 93 ? 1.074 2.506 -6.305 1.00 98.06 93 TYR A C 1
ATOM 754 O O . TYR A 1 93 ? 2.096 2.968 -6.804 1.00 98.06 93 TYR A O 1
ATOM 762 N N . ASP A 1 94 ? -0.077 3.181 -6.285 1.00 97.12 94 ASP A N 1
ATOM 763 C CA . ASP A 1 94 ? -0.291 4.473 -6.952 1.00 97.12 94 ASP A CA 1
ATOM 764 C C . ASP A 1 94 ? 0.633 5.586 -6.410 1.00 97.12 94 ASP A C 1
ATOM 766 O O . ASP A 1 94 ? 0.820 6.618 -7.052 1.00 97.12 94 ASP A O 1
ATOM 770 N N . SER A 1 95 ? 1.196 5.400 -5.209 1.00 97.00 95 SER A N 1
ATOM 771 C CA . SER A 1 95 ? 2.109 6.348 -4.558 1.00 97.00 95 SER A CA 1
ATOM 772 C C . SER A 1 95 ? 3.596 6.035 -4.757 1.00 97.00 95 SER A C 1
ATOM 774 O O . SER A 1 95 ? 4.446 6.793 -4.281 1.00 97.00 95 SER A O 1
ATOM 776 N N . LEU A 1 96 ? 3.925 4.915 -5.408 1.00 97.81 96 LEU A N 1
ATOM 777 C CA . LEU A 1 96 ? 5.307 4.501 -5.625 1.00 97.81 96 LEU A CA 1
ATOM 778 C C . LEU A 1 96 ? 6.034 5.470 -6.557 1.00 97.81 96 LEU A C 1
ATOM 780 O O . LEU A 1 96 ? 5.447 6.090 -7.442 1.00 97.81 96 LEU A O 1
ATOM 784 N N . SER A 1 97 ? 7.347 5.592 -6.363 1.00 97.31 97 SER A N 1
ATOM 785 C CA . SER A 1 97 ? 8.181 6.277 -7.342 1.00 97.31 97 SER A CA 1
ATOM 786 C C . SER A 1 97 ? 8.281 5.438 -8.608 1.00 97.31 97 SER A C 1
ATOM 788 O O . SER A 1 97 ? 8.222 4.209 -8.561 1.00 97.31 97 SER A O 1
ATOM 790 N N . THR A 1 98 ?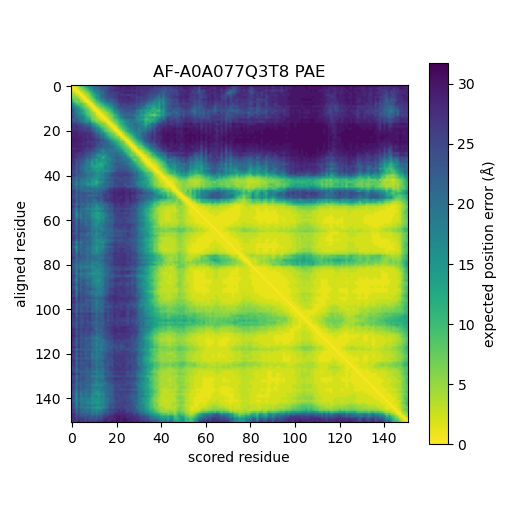 8.482 6.107 -9.737 1.00 97.38 98 THR A N 1
ATOM 791 C CA . THR A 1 98 ? 8.633 5.453 -11.031 1.00 97.38 98 THR A CA 1
ATOM 792 C C . THR A 1 98 ? 10.005 5.715 -11.643 1.00 97.38 98 THR A C 1
ATOM 794 O O . THR A 1 98 ? 10.716 6.662 -11.286 1.00 97.38 98 THR A O 1
ATOM 797 N N . ILE A 1 99 ? 10.408 4.833 -12.554 1.00 96.75 99 ILE A N 1
ATOM 798 C CA . ILE A 1 99 ? 11.543 5.029 -13.459 1.00 96.75 99 ILE A CA 1
ATOM 799 C C . ILE A 1 99 ? 11.052 4.938 -14.899 1.00 96.75 99 ILE A C 1
ATOM 801 O O . ILE A 1 99 ? 10.222 4.089 -15.212 1.00 96.75 99 ILE A O 1
ATOM 805 N N . SER A 1 100 ? 11.569 5.800 -15.771 1.00 95.38 100 SER A N 1
ATOM 806 C CA . SER A 1 100 ? 11.213 5.776 -17.186 1.00 95.38 100 SER A CA 1
ATOM 807 C C . SER A 1 100 ? 11.975 4.690 -17.941 1.00 95.38 100 SER A C 1
ATOM 809 O O . SER A 1 100 ? 13.143 4.404 -17.654 1.00 95.38 100 SER A O 1
ATOM 811 N N . PHE A 1 101 ? 11.323 4.117 -18.944 1.00 93.31 101 PHE A N 1
ATOM 812 C CA . PHE A 1 101 ? 11.933 3.224 -19.919 1.00 93.31 101 PHE A CA 1
ATOM 813 C C . PHE A 1 101 ? 11.306 3.445 -21.294 1.00 93.31 101 PHE A C 1
ATOM 815 O O . PHE A 1 101 ? 10.173 3.903 -21.406 1.00 93.31 101 PHE A O 1
ATOM 822 N N . PHE A 1 102 ? 12.045 3.103 -22.345 1.00 94.06 102 PHE A N 1
ATOM 823 C CA . PHE A 1 102 ? 11.512 3.149 -23.700 1.00 94.06 102 PHE A CA 1
ATOM 824 C C . PHE A 1 102 ? 10.779 1.843 -24.016 1.00 94.06 102 PHE A C 1
ATOM 826 O O . PHE A 1 102 ? 11.393 0.772 -24.024 1.00 94.06 102 PHE A O 1
ATOM 833 N N . ASN A 1 103 ? 9.480 1.929 -24.292 1.00 92.12 103 ASN A N 1
ATOM 834 C CA . ASN A 1 103 ? 8.657 0.794 -24.672 1.00 92.12 103 ASN A CA 1
ATOM 835 C C . ASN A 1 103 ? 8.674 0.607 -26.197 1.00 92.12 103 ASN A C 1
ATOM 837 O O . ASN A 1 103 ? 8.094 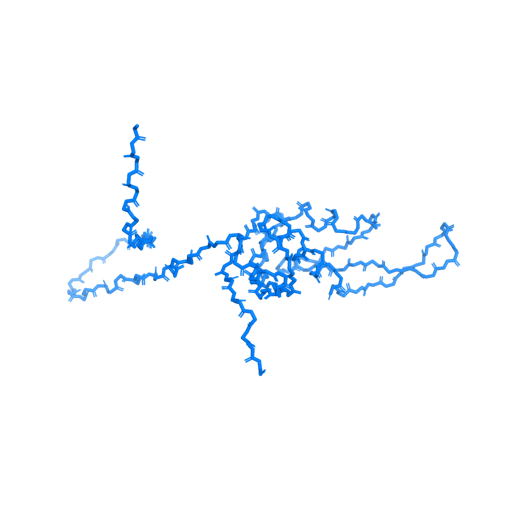1.381 -26.960 1.00 92.12 103 ASN A O 1
ATOM 841 N N . HIS A 1 104 ? 9.330 -0.466 -26.642 1.00 90.88 104 HIS A N 1
ATOM 842 C CA . HIS A 1 104 ? 9.448 -0.806 -28.060 1.00 90.88 104 HIS A CA 1
ATOM 843 C C . HIS A 1 104 ? 8.122 -1.223 -28.717 1.00 90.88 104 HIS A C 1
ATOM 845 O O . HIS A 1 104 ? 8.002 -1.095 -29.935 1.00 90.88 104 HIS A O 1
ATOM 851 N N . ASP A 1 105 ? 7.138 -1.694 -27.948 1.00 90.69 105 ASP A N 1
ATOM 852 C CA . ASP A 1 105 ? 5.844 -2.130 -28.483 1.00 90.69 105 ASP A CA 1
ATOM 853 C C . ASP A 1 105 ? 4.917 -0.942 -28.775 1.00 90.69 105 ASP A C 1
ATOM 855 O O . ASP A 1 105 ? 4.088 -0.999 -29.687 1.00 90.69 105 ASP A O 1
ATOM 859 N N . THR A 1 106 ? 5.062 0.150 -28.017 1.00 91.69 106 THR A N 1
ATOM 860 C CA . THR A 1 106 ? 4.243 1.366 -28.147 1.00 91.69 106 THR A CA 1
ATOM 861 C C . THR A 1 106 ? 4.979 2.533 -28.813 1.00 91.69 106 THR A C 1
ATOM 863 O O . THR A 1 106 ? 4.324 3.516 -29.173 1.00 91.69 106 THR A O 1
ATOM 866 N N . ASP A 1 107 ? 6.299 2.410 -29.014 1.00 93.69 107 ASP A N 1
ATOM 867 C CA . ASP A 1 107 ? 7.211 3.442 -29.539 1.00 93.69 107 ASP A CA 1
ATOM 868 C C . ASP A 1 107 ? 7.176 4.738 -28.702 1.00 93.69 107 ASP A C 1
ATOM 870 O O . ASP A 1 107 ? 7.184 5.855 -29.227 1.00 93.69 107 ASP A O 1
ATOM 874 N N . LYS A 1 108 ? 7.055 4.593 -27.375 1.00 94.19 108 LYS A N 1
ATOM 875 C CA . LYS A 1 108 ? 6.915 5.693 -26.406 1.00 94.19 108 LYS A CA 1
ATOM 876 C C . LYS A 1 108 ? 7.677 5.404 -25.117 1.00 94.19 108 LYS A C 1
ATOM 878 O O . LYS A 1 108 ? 7.975 4.255 -24.809 1.00 94.19 108 LYS A O 1
ATOM 883 N N . ASP A 1 109 ? 7.960 6.459 -24.360 1.00 93.62 109 ASP A N 1
ATOM 884 C CA . ASP A 1 109 ? 8.441 6.322 -22.987 1.00 93.62 109 ASP A CA 1
ATOM 885 C C . ASP A 1 109 ? 7.270 5.955 -22.065 1.00 93.62 109 ASP A C 1
ATOM 887 O O . ASP A 1 109 ? 6.255 6.655 -22.053 1.00 93.62 109 ASP A O 1
ATOM 891 N N . ASP A 1 110 ? 7.447 4.886 -21.295 1.00 93.81 110 ASP A N 1
ATOM 892 C CA . ASP A 1 110 ? 6.536 4.420 -20.248 1.00 93.81 110 ASP A CA 1
ATOM 893 C C . ASP A 1 110 ? 7.266 4.404 -18.887 1.00 93.81 110 ASP A C 1
ATOM 895 O O . ASP A 1 110 ? 8.459 4.716 -18.783 1.00 93.81 110 ASP A O 1
ATOM 899 N N . GLU A 1 111 ? 6.542 4.071 -17.817 1.00 94.56 111 GLU A N 1
ATOM 900 C CA . GLU A 1 111 ? 7.026 4.135 -16.436 1.00 94.56 111 GLU A CA 1
ATOM 901 C C . GLU A 1 111 ? 6.897 2.787 -15.710 1.00 94.56 111 GLU A C 1
ATOM 903 O O . GLU A 1 111 ? 5.878 2.110 -15.793 1.00 94.56 111 GLU A O 1
ATOM 908 N N . MET A 1 112 ? 7.927 2.398 -14.953 1.00 95.75 112 MET A N 1
ATOM 909 C CA . MET A 1 112 ? 7.905 1.227 -14.066 1.00 95.75 112 MET A CA 1
ATOM 910 C C . MET A 1 112 ? 7.884 1.667 -12.611 1.00 95.75 112 MET A C 1
ATOM 912 O O . MET A 1 112 ? 8.723 2.475 -12.198 1.00 95.75 112 MET A O 1
ATOM 916 N N . ALA A 1 113 ? 6.971 1.102 -11.823 1.00 97.75 113 ALA A N 1
ATOM 917 C CA . ALA A 1 113 ? 6.916 1.346 -10.391 1.00 97.75 113 ALA A CA 1
ATOM 918 C C . ALA A 1 113 ? 8.141 0.756 -9.677 1.00 97.75 113 ALA A C 1
ATOM 920 O O . ALA A 1 113 ? 8.661 -0.305 -10.033 1.00 97.75 113 ALA A O 1
ATOM 921 N N . VAL A 1 114 ? 8.596 1.453 -8.639 1.00 98.12 114 VAL A N 1
ATOM 922 C CA . VAL A 1 114 ? 9.719 1.054 -7.796 1.00 98.12 114 VAL A CA 1
ATOM 923 C C . VAL A 1 114 ? 9.259 0.953 -6.352 1.00 98.12 114 VAL A C 1
ATOM 925 O O . VAL A 1 114 ? 8.754 1.910 -5.767 1.00 98.12 114 VAL A O 1
ATOM 928 N N . PHE A 1 115 ? 9.527 -0.195 -5.737 1.00 98.12 115 PHE A N 1
ATOM 929 C CA . PHE A 1 115 ? 9.286 -0.418 -4.319 1.00 98.12 115 PHE A CA 1
ATOM 930 C C . PHE A 1 115 ? 10.554 -0.895 -3.620 1.00 98.12 115 PHE A C 1
ATOM 932 O O . PHE A 1 115 ? 11.351 -1.650 -4.174 1.00 98.12 115 PHE A O 1
ATOM 939 N N . HIS A 1 116 ? 10.753 -0.448 -2.383 1.00 97.56 116 HIS A N 1
ATOM 940 C CA . HIS A 1 116 ? 11.900 -0.845 -1.580 1.00 97.56 116 HIS A CA 1
ATOM 941 C C . HIS A 1 116 ? 11.468 -1.804 -0.476 1.00 97.56 116 HIS A C 1
ATOM 943 O O . HIS A 1 116 ? 10.679 -1.443 0.397 1.00 97.56 116 HIS A O 1
ATOM 949 N N . VAL A 1 117 ? 12.034 -3.013 -0.485 1.00 96.94 117 VAL A N 1
ATOM 950 C CA . VAL A 1 117 ? 11.902 -3.971 0.615 1.00 96.94 117 VAL A CA 1
ATOM 951 C C . VAL A 1 117 ? 13.202 -3.950 1.416 1.00 96.94 117 VAL A C 1
ATOM 953 O O . VAL A 1 117 ? 14.179 -4.613 1.071 1.00 96.94 117 VAL A O 1
ATOM 956 N N . GLY A 1 118 ? 13.258 -3.131 2.470 1.00 94.31 118 GLY A N 1
ATOM 957 C CA . GLY A 1 118 ? 14.514 -2.851 3.169 1.00 94.31 118 GLY A CA 1
ATOM 958 C C . GLY A 1 118 ? 15.512 -2.139 2.247 1.00 94.31 118 GLY A C 1
ATOM 959 O O . GLY A 1 118 ? 15.233 -1.049 1.755 1.00 94.31 118 GLY A O 1
ATOM 960 N N . ILE A 1 119 ? 16.676 -2.751 2.000 1.00 94.69 119 ILE A N 1
ATOM 961 C CA . ILE A 1 119 ? 17.672 -2.214 1.051 1.00 94.69 119 ILE A CA 1
ATOM 962 C C . ILE A 1 119 ? 17.444 -2.684 -0.392 1.00 94.69 119 ILE A C 1
ATOM 964 O O . ILE A 1 119 ? 18.094 -2.179 -1.307 1.00 94.69 119 ILE A O 1
ATOM 968 N N . LEU A 1 120 ? 16.553 -3.657 -0.602 1.00 97.19 120 LEU A N 1
ATOM 969 C CA . LEU A 1 120 ? 16.312 -4.236 -1.914 1.00 97.19 120 LEU A CA 1
ATOM 970 C C . LEU A 1 120 ? 15.415 -3.315 -2.738 1.00 97.19 120 LEU A C 1
ATOM 972 O O . LEU A 1 120 ? 14.291 -3.016 -2.336 1.00 97.19 120 LEU A O 1
ATOM 976 N N . LYS A 1 121 ? 15.911 -2.888 -3.901 1.00 97.38 121 LYS A N 1
ATOM 977 C CA . LYS A 1 121 ? 15.113 -2.191 -4.910 1.00 97.38 121 LYS A CA 1
ATOM 978 C C . LYS A 1 121 ? 14.394 -3.227 -5.775 1.00 97.38 121 LYS A C 1
ATOM 980 O O . LYS A 1 121 ? 15.055 -4.034 -6.422 1.00 97.38 121 LYS A O 1
ATOM 985 N N . CYS A 1 122 ? 13.072 -3.160 -5.805 1.00 97.38 122 CYS A N 1
ATOM 986 C CA . CYS A 1 122 ? 12.192 -4.019 -6.592 1.00 97.38 122 CYS A CA 1
ATOM 987 C C . CYS A 1 122 ? 11.529 -3.153 -7.669 1.00 97.38 122 CYS A C 1
ATOM 989 O O . CYS A 1 122 ? 11.140 -2.019 -7.380 1.00 97.38 122 CYS A O 1
ATOM 991 N N . ILE A 1 123 ? 11.432 -3.658 -8.898 1.00 97.50 123 ILE A N 1
ATOM 992 C CA . ILE A 1 123 ? 10.903 -2.919 -10.051 1.00 97.50 123 ILE A CA 1
ATOM 993 C C . ILE A 1 123 ? 9.806 -3.765 -10.700 1.00 97.50 123 ILE A C 1
ATOM 995 O O . ILE A 1 123 ? 10.008 -4.964 -10.892 1.00 97.50 123 ILE A O 1
ATOM 999 N N . ASP A 1 124 ? 8.678 -3.143 -11.039 1.00 96.69 124 ASP A N 1
ATOM 1000 C CA . ASP A 1 124 ? 7.608 -3.770 -11.822 1.00 96.69 124 ASP A CA 1
ATOM 1001 C C . ASP A 1 124 ? 7.963 -3.783 -13.319 1.00 96.69 124 ASP A C 1
ATOM 1003 O O . ASP A 1 124 ? 7.439 -3.020 -14.135 1.00 96.69 124 ASP A O 1
ATOM 1007 N N . GLU A 1 125 ? 8.935 -4.625 -13.670 1.00 93.00 125 GLU A N 1
ATOM 1008 C CA . GLU A 1 125 ? 9.393 -4.791 -15.054 1.00 93.00 125 GLU A CA 1
ATOM 1009 C C . GLU A 1 125 ? 8.315 -5.423 -15.948 1.00 93.00 125 GLU A C 1
ATOM 1011 O O . GLU A 1 125 ? 8.301 -5.184 -17.155 1.00 93.00 125 GLU A O 1
ATOM 1016 N N . GLY A 1 126 ? 7.417 -6.217 -15.352 1.00 92.19 126 GLY A N 1
ATOM 1017 C CA . GLY A 1 126 ? 6.321 -6.901 -16.038 1.00 92.19 126 GLY A CA 1
ATOM 1018 C C . GLY A 1 126 ? 5.102 -6.020 -16.309 1.00 92.19 126 GLY A C 1
ATOM 1019 O O . GLY A 1 126 ? 4.221 -6.455 -17.048 1.00 92.19 126 GLY A O 1
ATOM 1020 N N . GLN A 1 127 ? 5.061 -4.801 -15.750 1.00 92.00 127 GLN A N 1
ATOM 1021 C CA . GLN A 1 127 ? 3.886 -3.920 -15.784 1.00 92.00 127 GLN A CA 1
ATOM 1022 C C . GLN A 1 127 ? 2.636 -4.647 -15.261 1.00 92.00 127 GLN A C 1
ATOM 1024 O O . GLN A 1 127 ? 1.544 -4.533 -15.815 1.00 92.00 127 GLN A O 1
ATOM 1029 N N . GLU A 1 128 ? 2.823 -5.456 -14.219 1.00 95.44 128 GLU A N 1
ATOM 1030 C CA . GLU A 1 128 ? 1.760 -6.244 -13.594 1.00 95.44 128 GLU A CA 1
ATOM 1031 C C . GLU A 1 128 ? 0.988 -5.425 -12.553 1.00 95.44 128 GLU A C 1
ATOM 1033 O O . GLU A 1 128 ? 0.017 -5.901 -11.975 1.00 95.44 128 GLU A O 1
ATOM 1038 N N . GLU A 1 129 ? 1.394 -4.183 -12.313 1.00 95.88 129 GLU A N 1
ATOM 1039 C CA . GLU A 1 129 ? 0.718 -3.231 -11.451 1.00 95.88 129 GLU A CA 1
ATOM 1040 C C . GLU A 1 129 ? 0.569 -3.726 -9.996 1.00 95.88 129 GLU A C 1
ATOM 1042 O O . GLU A 1 129 ? 1.527 -4.099 -9.307 1.00 95.88 129 GLU A O 1
ATOM 1047 N N . VAL A 1 130 ? -0.659 -3.688 -9.478 1.00 97.19 130 VAL A N 1
ATOM 1048 C CA . VAL A 1 130 ? -0.982 -4.025 -8.091 1.00 97.19 130 VAL A CA 1
ATOM 1049 C C . VAL A 1 130 ? -0.760 -5.518 -7.831 1.00 97.19 130 VAL A C 1
ATOM 1051 O O . VAL A 1 130 ? -0.473 -5.910 -6.697 1.00 97.19 130 VAL A O 1
ATOM 1054 N N . GLU A 1 131 ? -0.889 -6.359 -8.855 1.00 97.56 131 GLU A N 1
ATOM 1055 C CA . GLU A 1 131 ? -0.660 -7.797 -8.798 1.00 97.56 131 GLU A CA 1
ATOM 1056 C C . GLU A 1 131 ? 0.796 -8.098 -8.419 1.00 97.56 131 GLU A C 1
ATOM 1058 O O . GLU A 1 131 ? 1.007 -8.837 -7.455 1.00 97.56 131 GLU A O 1
ATOM 1063 N N . TRP A 1 132 ? 1.775 -7.426 -9.036 1.00 97.94 132 TRP A N 1
ATOM 1064 C CA . TRP A 1 132 ? 3.196 -7.550 -8.677 1.00 97.94 132 TRP A CA 1
ATOM 1065 C C . TRP A 1 132 ? 3.467 -7.185 -7.214 1.00 97.94 132 TRP A C 1
ATOM 1067 O O . TRP A 1 132 ? 4.162 -7.900 -6.487 1.00 97.94 132 TRP A O 1
ATOM 1077 N N . LEU A 1 133 ? 2.869 -6.092 -6.729 1.00 97.56 133 LEU A N 1
ATOM 1078 C CA . LEU A 1 133 ? 3.037 -5.682 -5.334 1.00 97.56 133 LEU A CA 1
ATOM 1079 C C . LEU A 1 133 ? 2.414 -6.700 -4.359 1.00 97.56 133 LEU A C 1
ATOM 1081 O O . LEU A 1 133 ? 2.952 -6.931 -3.271 1.00 97.56 133 LEU A O 1
ATOM 1085 N N . ASN A 1 134 ? 1.301 -7.333 -4.744 1.00 97.31 134 ASN A N 1
ATOM 1086 C CA . ASN A 1 134 ? 0.648 -8.373 -3.949 1.00 97.31 134 ASN A CA 1
ATOM 1087 C C . ASN A 1 134 ? 1.491 -9.644 -3.820 1.00 97.31 134 ASN A C 1
ATOM 1089 O O . ASN A 1 134 ? 1.419 -10.289 -2.774 1.00 97.31 134 ASN A O 1
ATOM 1093 N N . GLU A 1 135 ? 2.307 -9.999 -4.815 1.00 96.94 135 GLU A N 1
ATOM 1094 C CA . GLU A 1 135 ? 3.177 -11.182 -4.725 1.00 96.94 135 GLU A CA 1
ATOM 1095 C C . GLU A 1 135 ? 4.188 -11.082 -3.574 1.00 96.94 135 GLU A C 1
ATOM 1097 O O . GLU A 1 135 ? 4.568 -12.088 -2.971 1.00 96.94 135 GLU A O 1
ATOM 1102 N N . MET A 1 136 ? 4.584 -9.857 -3.217 1.00 97.62 136 MET A N 1
ATOM 1103 C CA . MET A 1 136 ? 5.487 -9.584 -2.098 1.00 97.62 136 MET A CA 1
ATOM 1104 C C . MET A 1 136 ? 4.761 -9.418 -0.754 1.00 97.62 136 MET A C 1
ATOM 1106 O O . MET A 1 136 ? 5.418 -9.349 0.288 1.00 97.62 136 MET A O 1
ATOM 1110 N N . LEU A 1 137 ? 3.428 -9.320 -0.725 1.00 98.12 137 LEU A N 1
ATOM 1111 C CA . LEU A 1 137 ? 2.655 -9.056 0.492 1.00 98.12 137 LEU A CA 1
ATOM 1112 C C . LEU A 1 137 ? 2.477 -10.334 1.326 1.00 98.12 137 LEU A C 1
ATOM 1114 O O . LEU A 1 137 ? 1.757 -11.250 0.945 1.00 98.12 137 LEU A O 1
ATOM 1118 N N . ILE A 1 138 ? 3.062 -10.371 2.525 1.00 97.81 138 ILE A N 1
ATOM 1119 C CA . ILE A 1 138 ? 3.001 -11.552 3.408 1.00 97.81 138 ILE A CA 1
ATOM 1120 C C . ILE A 1 138 ? 2.092 -11.377 4.626 1.00 97.81 138 ILE A C 1
ATOM 1122 O O . ILE A 1 138 ? 1.722 -12.358 5.273 1.00 97.81 138 ILE A O 1
ATOM 1126 N N . LYS A 1 139 ? 1.749 -10.135 4.983 1.00 97.81 139 LYS A N 1
ATOM 1127 C CA . LYS A 1 139 ? 0.813 -9.837 6.071 1.00 97.81 139 LYS A CA 1
ATOM 1128 C C . LYS A 1 139 ? 0.113 -8.511 5.807 1.00 97.81 139 LYS A C 1
ATOM 1130 O O . LYS A 1 139 ? 0.755 -7.525 5.463 1.00 97.81 139 LYS A O 1
ATOM 1135 N N . ALA A 1 140 ? -1.189 -8.480 6.053 1.00 96.69 140 ALA A N 1
ATOM 1136 C CA . ALA A 1 140 ? -1.979 -7.261 6.073 1.00 96.69 140 ALA A CA 1
ATOM 1137 C C . ALA A 1 140 ? -2.882 -7.250 7.306 1.00 96.69 140 ALA A C 1
ATOM 1139 O O . ALA A 1 140 ? -3.492 -8.263 7.648 1.00 96.69 140 ALA A O 1
ATOM 1140 N N . GLU A 1 141 ? -2.958 -6.110 7.980 1.00 94.06 141 GLU A N 1
ATOM 1141 C CA . GLU A 1 141 ? -3.732 -5.956 9.206 1.00 94.06 141 GLU A CA 1
ATOM 1142 C C . GLU A 1 141 ? -4.378 -4.574 9.237 1.00 94.06 141 GLU A C 1
ATOM 1144 O O . GLU A 1 141 ? -3.694 -3.563 9.109 1.00 94.06 141 GLU A O 1
ATOM 1149 N N . ILE A 1 142 ? -5.696 -4.509 9.423 1.00 92.06 142 ILE A N 1
ATOM 1150 C CA . ILE A 1 142 ? -6.350 -3.248 9.782 1.00 92.06 142 ILE A CA 1
ATOM 1151 C C . ILE A 1 142 ? -6.028 -3.021 11.256 1.00 92.06 142 ILE A C 1
ATOM 1153 O O . ILE A 1 142 ? -6.417 -3.836 12.087 1.00 92.06 142 ILE A O 1
ATOM 1157 N N . ILE A 1 143 ? -5.299 -1.953 11.570 1.00 91.88 143 ILE A N 1
ATOM 1158 C CA . ILE A 1 143 ? -4.823 -1.664 12.933 1.00 91.88 143 ILE A CA 1
ATOM 1159 C C . ILE A 1 143 ? -5.603 -0.532 13.605 1.00 91.88 143 ILE A C 1
ATOM 1161 O O . ILE A 1 143 ? -5.551 -0.390 14.825 1.00 91.88 143 ILE A O 1
ATOM 1165 N N . SER A 1 144 ? -6.322 0.274 12.821 1.00 88.75 144 SER A N 1
ATOM 1166 C CA . SER A 1 144 ? -7.215 1.315 13.325 1.00 88.75 144 SER A CA 1
ATOM 1167 C C . SER A 1 144 ? -8.389 1.534 12.377 1.00 88.75 144 SER A C 1
ATOM 1169 O O . SER A 1 144 ? -8.248 1.409 11.157 1.00 88.75 144 SER A O 1
ATOM 1171 N N . ILE A 1 145 ? -9.536 1.887 12.951 1.00 86.75 145 ILE A N 1
ATOM 1172 C CA . ILE A 1 145 ? -10.709 2.379 12.239 1.00 86.75 145 ILE A CA 1
ATOM 1173 C C . ILE A 1 145 ? -11.319 3.530 13.041 1.00 86.75 145 ILE A C 1
ATOM 1175 O O . ILE A 1 145 ? -11.677 3.364 14.208 1.00 86.75 145 ILE A O 1
ATOM 1179 N N . THR A 1 146 ? -11.451 4.690 12.408 1.00 85.06 146 THR A N 1
ATOM 1180 C CA . THR A 1 146 ? -12.020 5.891 13.023 1.00 85.06 146 THR A CA 1
ATOM 1181 C C . THR A 1 146 ? -13.159 6.403 12.145 1.00 85.06 146 THR A C 1
ATOM 1183 O O . THR A 1 146 ? -12.953 6.611 10.949 1.00 85.06 146 THR A O 1
ATOM 1186 N N . PRO A 1 147 ? -14.376 6.603 12.680 1.00 78.50 147 PRO A N 1
ATOM 1187 C CA . PRO A 1 147 ? -15.447 7.220 11.910 1.00 78.50 147 PRO A CA 1
ATOM 1188 C C . PRO A 1 147 ? -15.103 8.682 11.604 1.00 78.50 147 PRO A C 1
ATOM 1190 O O . PRO A 1 147 ? -14.529 9.372 12.447 1.00 78.50 147 PRO A O 1
ATOM 1193 N N . GLU A 1 148 ? -15.512 9.173 10.435 1.00 70.88 148 GLU A N 1
ATOM 1194 C CA . GLU A 1 148 ? -15.394 10.591 10.093 1.00 70.88 148 GLU A CA 1
ATOM 1195 C C . GLU A 1 148 ? -16.134 11.450 11.138 1.00 70.88 148 GLU A C 1
ATOM 1197 O O . GLU A 1 148 ? -17.357 11.351 11.323 1.00 70.88 148 GLU A O 1
ATOM 1202 N N . VAL A 1 149 ? -15.379 12.272 11.873 1.00 58.66 149 VAL A N 1
ATOM 1203 C CA . VAL A 1 149 ? -15.944 13.211 12.845 1.00 58.66 149 VAL A CA 1
ATOM 1204 C C . VAL A 1 149 ? -16.541 14.370 12.056 1.00 58.66 149 VAL A C 1
ATOM 1206 O O . VAL A 1 149 ? -15.844 15.013 11.278 1.00 58.66 149 VAL A O 1
ATOM 1209 N N . LYS A 1 150 ? -17.837 14.646 12.252 1.00 51.94 150 LYS A N 1
ATOM 1210 C CA . LYS A 1 150 ? -18.474 15.843 11.684 1.00 51.94 150 LYS A CA 1
ATOM 1211 C C . LYS A 1 150 ? -17.665 17.088 12.072 1.00 51.94 150 LYS A C 1
ATOM 1213 O O . LYS A 1 150 ? -17.537 17.353 13.268 1.00 51.94 150 LYS A O 1
ATOM 1218 N N . SER A 1 151 ? -17.189 17.842 11.079 1.00 46.88 151 SER A N 1
ATOM 1219 C CA . SER A 1 151 ? -16.840 19.261 11.234 1.00 46.88 151 SER A CA 1
ATOM 1220 C C . SER A 1 151 ? -18.098 20.106 11.387 1.00 46.88 151 SER A C 1
ATOM 1222 O O . SER A 1 151 ? -19.041 19.851 10.597 1.00 46.88 151 SER A O 1
#

Solvent-accessible surface area (backbone atoms only — not comparable to full-atom values): 9699 Å² total; per-residue (Å²): 136,85,85,78,79,81,78,71,89,72,73,62,75,70,82,82,83,80,89,75,86,91,79,92,76,94,72,97,68,80,76,77,74,80,76,54,81,49,82,78,70,86,80,57,66,70,58,44,63,88,85,33,46,22,44,32,36,32,41,38,30,33,45,57,93,92,34,54,30,76,48,79,33,80,36,81,42,76,60,42,63,70,55,42,54,58,48,31,53,43,58,50,54,79,66,44,54,68,47,81,44,80,36,82,92,76,76,41,79,46,76,29,47,41,48,64,34,61,90,44,81,42,67,42,82,80,71,52,62,58,60,55,59,50,74,29,52,76,45,76,41,80,73,46,77,43,63,67,75,86,127

Sequence (151 aa):
MTIRSYSPHIALVHVTKEETPDTSAYSETAEMEKVTYIPVMNYDHNLTLCMRNAEHVVRLTFAQWEYRQVVDVLVTDNTRGLYVIARAVRNLYDSLSTISFFNHDTDKDDEMAVFHVGILKCIDEGQEEVEWLNEMLIKAEIISITPEVKS

Mean predicted aligned error: 13.06 Å

InterPro domains:
  IPR035387 Protein of unknown function DUF5406 [PF17400] (42-145)

Secondary structure (DSSP, 8-state):
------------EE-----PPP-------------EE-------TT-SGGG--EEEEEEEEEEETTEEEEEEEEEEES--THHHHHHHHHHHHHTSEEEEEEETTTTEEEEEEEEEETTEEEE-TT--THHHHHHTEEEEEEEEEEE----

pLDDT: mean 77.63, std 23.47, range [28.48, 98.38]

Foldseek 3Di:
DDDDDDDDPDFDWDQDDDDDDDDDDDDPDPPPRPGDGQPPAPDDQQLLPPVFWKWWWKWWWFDDDPFIDIDIFIDTGSGGDCVSVLVRLLVVLVPFDWDWDQDPVVRDIDIWGWDDRDPDIDTPPVPPGSVVSVVRTDDMDGRDIGTDDDD

Radius of gyration: 22.21 Å; Cα contacts (8 Å, |Δi|>4): 206; chains: 1; bounding box: 58×41×73 Å